Protein AF-A0A1Y1XXK7-F1 (afdb_monomer_lite)

Secondary structure (DSSP, 8-state):
---EE--STTT--EESSHHHHHHHHHHHTS----EE--STT---EESSHHHHHHHHHHHHH--

pLDDT: mean 94.04, std 8.4, range [54.22, 97.94]

Radius of gyration: 15.14 Å; chains: 1; bounding box: 36×23×42 Å

Structure (mmCIF, N/CA/C/O backbone):
data_AF-A0A1Y1XXK7-F1
#
_entry.id   AF-A0A1Y1XXK7-F1
#
loop_
_atom_site.group_PDB
_atom_site.id
_atom_site.type_symbol
_atom_site.label_atom_id
_atom_site.label_alt_id
_atom_site.label_comp_id
_atom_site.label_asym_id
_atom_site.label_entity_id
_atom_site.label_seq_id
_atom_site.pdbx_PDB_ins_code
_atom_site.Cartn_x
_atom_site.Cartn_y
_atom_site.Cartn_z
_atom_site.occupancy
_atom_site.B_iso_or_equiv
_atom_site.auth_seq_id
_atom_site.auth_comp_id
_atom_site.auth_asym_id
_atom_site.auth_atom_id
_atom_site.pdbx_PDB_model_num
ATOM 1 N N . SER A 1 1 ? -22.367 -5.999 14.504 1.00 75.06 1 SER A N 1
ATOM 2 C CA . SER A 1 1 ? -21.292 -6.294 13.533 1.00 75.06 1 SER A CA 1
ATOM 3 C C . SER A 1 1 ? -19.967 -5.783 14.057 1.00 75.06 1 SER A C 1
ATOM 5 O O . SER A 1 1 ? -19.895 -4.612 14.402 1.00 75.06 1 SER A O 1
ATOM 7 N N . LYS A 1 2 ? -18.940 -6.634 14.152 1.00 85.31 2 LYS A N 1
ATOM 8 C CA . LYS A 1 2 ? -17.597 -6.208 14.576 1.00 85.31 2 LYS A CA 1
ATOM 9 C C . LYS A 1 2 ? -16.919 -5.427 13.444 1.00 85.31 2 LYS A C 1
ATOM 11 O O . LYS A 1 2 ? -16.956 -5.862 12.295 1.00 85.31 2 LYS A O 1
ATOM 16 N N . THR A 1 3 ? -16.319 -4.289 13.766 1.00 94.94 3 THR A N 1
ATOM 17 C CA . THR A 1 3 ? -15.522 -3.465 12.844 1.00 94.94 3 THR A CA 1
ATOM 18 C C . THR A 1 3 ? -14.050 -3.482 13.248 1.00 94.94 3 THR A C 1
ATOM 20 O O . THR A 1 3 ? -13.720 -3.793 14.389 1.00 94.94 3 THR A O 1
ATOM 23 N N . PHE A 1 4 ? -13.165 -3.141 12.313 1.00 96.75 4 PHE A N 1
ATOM 24 C CA . PHE A 1 4 ? -11.716 -3.103 12.505 1.00 96.75 4 PHE A CA 1
ATOM 25 C C . PHE A 1 4 ? -11.207 -1.697 12.182 1.00 96.75 4 PHE A C 1
ATOM 27 O O . PHE A 1 4 ? -11.373 -1.240 11.052 1.00 96.75 4 PHE A O 1
ATOM 34 N N . PHE A 1 5 ? -10.627 -1.000 13.155 1.00 96.88 5 PHE A N 1
ATOM 35 C CA . PHE A 1 5 ? -10.106 0.358 12.987 1.00 96.88 5 PHE A CA 1
ATOM 36 C C . PHE A 1 5 ? -8.592 0.347 12.779 1.00 96.88 5 PHE A C 1
ATOM 38 O O . PHE A 1 5 ? -7.892 -0.547 13.247 1.00 96.88 5 PHE A O 1
ATOM 45 N N . CYS A 1 6 ? -8.089 1.327 12.035 1.00 97.94 6 CYS A N 1
ATOM 46 C CA . CYS A 1 6 ? -6.660 1.552 11.906 1.00 97.94 6 CYS A CA 1
ATOM 47 C C . CYS A 1 6 ? -6.135 2.273 13.146 1.00 97.94 6 CYS A C 1
ATOM 49 O O . CYS A 1 6 ? -6.579 3.376 13.451 1.00 97.94 6 CYS A O 1
ATOM 51 N N . GLU A 1 7 ? -5.178 1.649 13.826 1.00 96.75 7 GLU A N 1
ATOM 52 C CA . GLU A 1 7 ? -4.577 2.156 15.065 1.00 96.75 7 GLU A CA 1
ATOM 53 C C . GLU A 1 7 ? -3.457 3.178 14.822 1.00 96.75 7 GLU A C 1
ATOM 55 O O . GLU A 1 7 ? -2.958 3.786 15.765 1.00 96.75 7 GLU A O 1
ATOM 60 N N . TYR A 1 8 ? -3.064 3.410 13.563 1.00 97.50 8 TYR A N 1
ATOM 61 C CA . TYR A 1 8 ? -2.105 4.465 13.246 1.00 97.50 8 TYR A CA 1
ATOM 62 C C . TYR A 1 8 ? -2.682 5.836 13.595 1.00 97.50 8 TYR A C 1
ATOM 64 O O . TYR A 1 8 ? -3.781 6.197 13.157 1.00 97.50 8 TYR A O 1
ATOM 72 N N . ASN A 1 9 ? -1.898 6.608 14.349 1.00 96.94 9 ASN A N 1
ATOM 73 C CA . ASN A 1 9 ? -2.292 7.927 14.819 1.00 96.94 9 ASN A CA 1
ATOM 74 C C . ASN A 1 9 ? -2.719 8.828 13.646 1.00 96.94 9 ASN A C 1
ATOM 76 O O . ASN A 1 9 ? -2.002 8.949 12.652 1.00 96.94 9 ASN A O 1
ATOM 80 N N . GLY A 1 10 ? -3.908 9.425 13.749 1.00 96.50 10 GLY A N 1
ATOM 81 C CA . GLY A 1 10 ? -4.476 10.298 12.717 1.00 96.50 10 GLY A CA 1
ATOM 82 C C . GLY A 1 10 ? -5.053 9.601 11.474 1.00 96.50 10 GLY A C 1
ATOM 83 O O .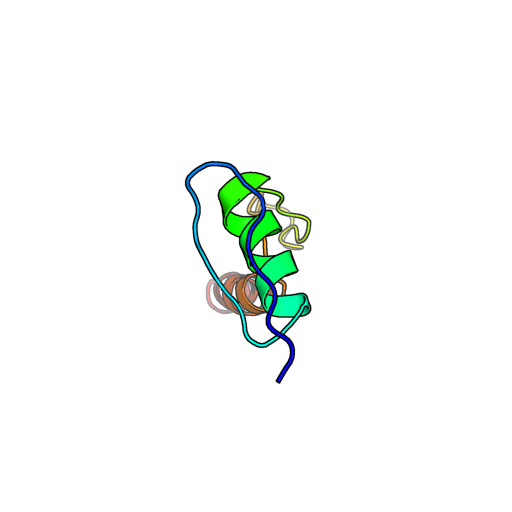 GLY A 1 10 ? -5.531 10.290 10.578 1.00 96.50 10 GLY A O 1
ATOM 84 N N . CYS A 1 11 ? -5.055 8.264 11.381 1.00 97.12 11 CYS A N 1
ATOM 85 C CA . CYS A 1 11 ? -5.583 7.577 10.196 1.00 97.12 11 CYS A CA 1
ATOM 86 C C . CYS A 1 11 ? -7.120 7.505 10.170 1.00 97.12 11 CYS A C 1
ATOM 88 O O . CYS A 1 11 ? -7.739 7.693 9.120 1.00 97.12 11 CYS A O 1
ATOM 90 N N . GLY A 1 12 ? -7.744 7.186 11.311 1.00 95.56 12 GLY A N 1
ATOM 91 C CA . GLY A 1 12 ? -9.205 7.184 11.492 1.00 95.56 12 GLY A CA 1
ATOM 92 C C . GLY A 1 12 ? -10.001 6.212 10.605 1.00 95.56 12 GLY A C 1
ATOM 93 O O . GLY A 1 12 ? -11.230 6.228 10.624 1.00 95.56 12 GLY A O 1
ATOM 94 N N . LYS A 1 13 ? -9.346 5.361 9.802 1.00 97.81 13 LYS A N 1
ATOM 95 C CA . LYS A 1 13 ? -10.036 4.461 8.866 1.00 97.81 13 LYS A CA 1
ATOM 96 C C . LYS A 1 13 ? -10.629 3.243 9.560 1.00 97.81 13 LYS A C 1
ATOM 98 O O . LYS A 1 13 ? -9.977 2.602 10.379 1.00 97.81 13 LYS A O 1
ATOM 103 N N . VAL A 1 14 ? -11.839 2.872 9.142 1.00 97.38 14 VAL A N 1
ATOM 104 C CA . VAL A 1 14 ? -12.585 1.718 9.660 1.00 97.38 14 VAL A CA 1
ATOM 105 C C . VAL A 1 14 ? -12.936 0.757 8.527 1.00 97.38 14 VAL A C 1
ATOM 107 O O . VAL A 1 14 ? -13.319 1.160 7.428 1.00 97.38 14 VAL A O 1
ATOM 110 N N . PHE A 1 15 ? -12.823 -0.537 8.803 1.00 97.44 15 PHE A N 1
ATOM 111 C CA . PHE A 1 15 ? -13.041 -1.621 7.859 1.00 97.44 15 PHE A CA 1
ATOM 112 C C . PHE A 1 15 ? -14.036 -2.636 8.419 1.00 97.44 15 PHE A C 1
ATOM 114 O O . PHE A 1 15 ? -14.058 -2.938 9.611 1.00 97.44 15 PHE A O 1
ATOM 121 N N . LYS A 1 16 ? -14.843 -3.219 7.528 1.00 96.56 16 LYS A N 1
ATOM 122 C CA . LYS A 1 16 ? -15.806 -4.277 7.881 1.00 96.56 16 LYS A CA 1
ATOM 123 C C . LYS A 1 16 ? -15.154 -5.648 8.084 1.00 96.56 16 LYS A C 1
ATOM 125 O O . LYS A 1 16 ? -15.796 -6.548 8.608 1.00 96.56 16 LYS A O 1
ATOM 130 N N . ARG A 1 17 ? -13.912 -5.827 7.624 1.00 96.44 17 ARG A N 1
ATOM 131 C CA . ARG A 1 17 ? -13.196 -7.106 7.657 1.00 96.44 17 ARG A CA 1
ATOM 132 C C . ARG A 1 17 ? -11.722 -6.914 8.008 1.00 96.44 17 ARG A C 1
ATOM 134 O O . ARG A 1 17 ? -11.119 -5.915 7.605 1.00 96.44 17 ARG A O 1
ATOM 141 N N . ALA A 1 18 ? -11.155 -7.874 8.734 1.00 96.50 18 ALA A N 1
ATOM 142 C CA . ALA A 1 18 ? -9.789 -7.805 9.249 1.00 96.50 18 ALA A CA 1
ATOM 143 C C . ALA A 1 18 ? -8.746 -7.788 8.124 1.00 96.50 18 ALA A C 1
ATOM 145 O O . ALA A 1 18 ? -7.777 -7.032 8.176 1.00 96.50 18 ALA A O 1
ATOM 146 N N . GLU A 1 19 ? -8.954 -8.569 7.061 1.00 95.75 19 GLU A N 1
ATOM 147 C CA . GLU A 1 19 ? -8.026 -8.635 5.933 1.00 95.75 19 GLU A CA 1
ATOM 148 C C . GLU A 1 19 ? -7.946 -7.308 5.168 1.00 95.75 19 GLU A C 1
ATOM 150 O O . GLU A 1 19 ? -6.888 -6.952 4.643 1.00 95.75 19 GLU A O 1
ATOM 155 N N . HIS A 1 20 ? -9.031 -6.527 5.156 1.00 96.88 20 HIS A N 1
ATOM 156 C CA . HIS A 1 20 ? -9.029 -5.190 4.572 1.00 96.88 20 HIS A CA 1
ATOM 157 C C . HIS A 1 20 ? -8.198 -4.208 5.402 1.00 96.88 20 HIS A C 1
ATOM 159 O O . HIS A 1 20 ? -7.426 -3.451 4.811 1.00 96.88 20 HIS A O 1
ATOM 165 N N . LEU A 1 21 ? -8.305 -4.257 6.737 1.00 97.75 21 LEU A N 1
ATOM 166 C CA . LEU A 1 21 ? -7.454 -3.466 7.628 1.00 97.75 21 LEU A CA 1
ATOM 167 C C . LEU A 1 21 ? -5.979 -3.854 7.456 1.00 97.75 21 LEU A C 1
ATOM 169 O O . LEU A 1 21 ? -5.137 -2.988 7.231 1.00 97.75 21 LEU A O 1
ATOM 173 N N . LYS A 1 22 ? -5.667 -5.156 7.469 1.00 96.69 22 LYS A N 1
ATOM 174 C CA . LYS A 1 22 ? -4.295 -5.652 7.281 1.00 96.69 22 LYS A CA 1
ATOM 175 C C . LYS A 1 22 ? -3.705 -5.190 5.946 1.00 96.69 22 LYS A C 1
ATOM 177 O O . LYS A 1 22 ? -2.570 -4.724 5.894 1.00 96.69 22 LYS A O 1
ATOM 182 N N . ARG A 1 23 ? -4.486 -5.267 4.860 1.00 96.88 23 ARG A N 1
ATOM 183 C CA . ARG A 1 23 ? -4.084 -4.747 3.545 1.00 96.88 23 ARG A CA 1
ATOM 184 C C . ARG A 1 23 ? -3.843 -3.241 3.586 1.00 96.88 23 ARG A C 1
ATOM 186 O O . ARG A 1 23 ? -2.853 -2.794 3.019 1.00 96.88 23 ARG A O 1
ATOM 193 N N . HIS A 1 24 ? -4.735 -2.481 4.220 1.00 97.06 24 HIS A N 1
ATOM 194 C CA . HIS A 1 24 ? -4.605 -1.034 4.354 1.00 97.06 24 HIS A CA 1
ATOM 195 C C . HIS A 1 24 ? -3.303 -0.656 5.066 1.00 97.06 24 HIS A C 1
ATOM 197 O O . HIS A 1 24 ? -2.509 0.075 4.475 1.00 97.06 24 HIS A O 1
ATOM 203 N N . ILE A 1 25 ? -3.053 -1.228 6.249 1.00 97.62 25 ILE A N 1
ATOM 204 C CA . ILE A 1 25 ? -1.823 -1.011 7.023 1.00 97.62 25 ILE A CA 1
ATOM 205 C C . ILE A 1 25 ? -0.597 -1.295 6.155 1.00 97.62 25 ILE A C 1
ATOM 207 O O . ILE A 1 25 ? 0.269 -0.432 6.009 1.00 97.62 25 ILE A O 1
ATOM 211 N N . ARG A 1 26 ? -0.583 -2.455 5.485 1.00 97.00 26 ARG A N 1
ATOM 212 C CA . ARG A 1 26 ? 0.516 -2.850 4.600 1.00 97.00 26 ARG A CA 1
ATOM 213 C C . ARG A 1 26 ? 0.755 -1.854 3.463 1.00 97.00 26 ARG A C 1
ATOM 215 O O . ARG A 1 26 ? 1.885 -1.529 3.128 1.00 97.00 26 ARG A O 1
ATOM 222 N N . SER A 1 27 ? -0.321 -1.385 2.836 1.00 96.44 27 SER A N 1
ATOM 223 C CA . SER A 1 27 ? -0.235 -0.529 1.651 1.00 96.44 27 SER A CA 1
ATOM 224 C C . SER A 1 27 ? 0.065 0.940 1.941 1.00 96.44 27 SER A C 1
ATOM 226 O O . SER A 1 27 ? 0.620 1.595 1.066 1.00 96.44 27 SER A O 1
ATOM 228 N N . ILE A 1 28 ? -0.331 1.452 3.111 1.00 96.50 28 ILE A N 1
ATOM 229 C CA . ILE A 1 28 ? -0.311 2.892 3.411 1.00 96.50 28 ILE A CA 1
ATOM 230 C C . ILE 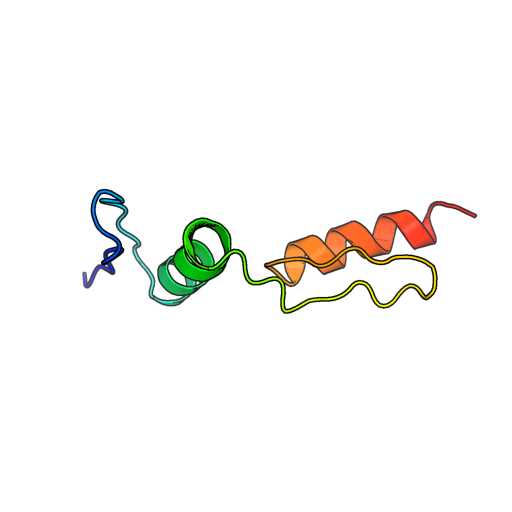A 1 28 ? 0.718 3.241 4.480 1.00 96.50 28 ILE A C 1
ATOM 232 O O . ILE A 1 28 ? 1.384 4.262 4.359 1.00 96.50 28 ILE A O 1
ATOM 236 N N . HIS A 1 29 ? 0.858 2.411 5.512 1.00 97.06 29 HIS A N 1
ATOM 237 C CA . HIS A 1 29 ? 1.660 2.767 6.679 1.00 97.06 29 HIS A CA 1
ATOM 238 C C . HIS A 1 29 ? 3.025 2.089 6.692 1.00 97.06 29 HIS A C 1
ATOM 240 O O . HIS A 1 29 ? 4.020 2.745 6.977 1.00 97.06 29 HIS A O 1
ATOM 246 N N . THR A 1 30 ? 3.099 0.801 6.344 1.00 96.31 30 THR A N 1
ATOM 247 C CA . THR A 1 30 ? 4.390 0.089 6.288 1.00 96.31 30 THR A CA 1
ATOM 248 C C . THR A 1 30 ? 5.038 0.148 4.910 1.00 96.31 30 THR A C 1
ATOM 250 O O . THR A 1 30 ? 6.230 -0.112 4.779 1.00 96.31 30 THR A O 1
ATOM 253 N N . LEU A 1 31 ? 4.247 0.459 3.873 1.00 95.81 31 LEU A N 1
ATOM 254 C CA . LEU A 1 31 ? 4.660 0.466 2.465 1.00 95.81 31 LEU A CA 1
ATOM 255 C C . LEU A 1 31 ? 5.290 -0.861 2.007 1.00 95.81 31 LEU A C 1
ATOM 257 O O . LEU A 1 31 ? 6.011 -0.913 1.007 1.00 95.81 31 LEU A O 1
ATOM 261 N N . GLU A 1 32 ? 4.995 -1.951 2.714 1.00 96.75 32 GLU A N 1
ATOM 262 C CA . GLU A 1 32 ? 5.586 -3.252 2.456 1.00 96.75 32 GLU A CA 1
ATOM 263 C C . GLU A 1 32 ? 5.054 -3.819 1.132 1.00 96.75 32 GLU A C 1
ATOM 265 O O . GLU A 1 32 ? 3.848 -3.841 0.842 1.00 96.75 32 GLU A O 1
ATOM 270 N N . LYS A 1 33 ? 5.981 -4.308 0.307 1.00 96.75 33 LYS A N 1
ATOM 271 C CA . LYS A 1 33 ? 5.699 -4.873 -1.016 1.00 96.75 33 LYS A CA 1
ATOM 272 C C . LYS A 1 33 ? 6.240 -6.304 -1.099 1.00 96.75 33 LYS A C 1
ATOM 274 O O . LYS A 1 33 ? 7.284 -6.534 -1.725 1.00 96.75 33 LYS A O 1
ATOM 279 N N . PRO A 1 34 ? 5.556 -7.271 -0.460 1.00 96.44 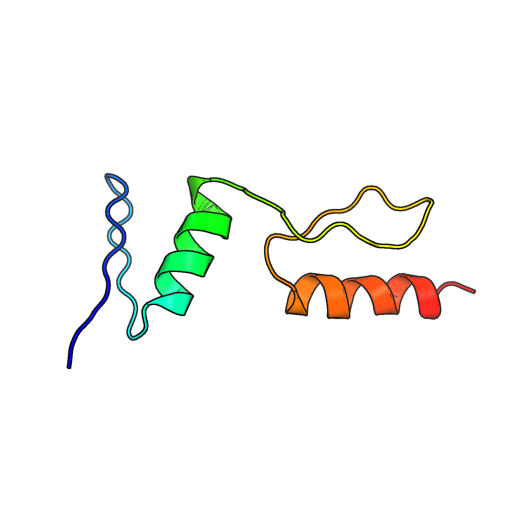34 PRO A N 1
ATOM 280 C CA . PRO A 1 34 ? 6.034 -8.647 -0.367 1.00 96.44 34 PRO A CA 1
ATOM 281 C C . PRO A 1 34 ? 5.924 -9.413 -1.690 1.00 96.44 34 PRO A C 1
ATOM 283 O O . PRO A 1 34 ? 6.480 -10.497 -1.795 1.00 96.44 34 PRO A O 1
ATOM 286 N N . PHE A 1 35 ? 5.243 -8.866 -2.702 1.00 97.56 35 PHE A N 1
ATOM 287 C CA . PHE A 1 35 ? 5.012 -9.537 -3.981 1.00 97.56 35 PHE A CA 1
ATOM 288 C C . PHE A 1 35 ? 5.941 -8.971 -5.071 1.00 97.56 35 PHE A C 1
ATOM 290 O O . PHE A 1 35 ? 5.568 -7.992 -5.728 1.00 97.56 35 PHE A O 1
ATOM 297 N N . PRO A 1 36 ? 7.161 -9.512 -5.256 1.00 97.75 36 PRO A N 1
ATOM 298 C CA . PRO A 1 36 ? 8.036 -9.111 -6.353 1.00 97.75 36 PRO A CA 1
ATOM 299 C C . PRO A 1 36 ? 7.496 -9.597 -7.701 1.00 97.75 36 PRO A C 1
ATOM 301 O O . PRO A 1 36 ? 6.863 -10.648 -7.793 1.00 97.75 36 PRO A O 1
ATOM 304 N N . CYS A 1 37 ? 7.751 -8.824 -8.757 1.00 97.88 37 CYS A N 1
ATOM 305 C CA . CYS A 1 37 ? 7.538 -9.290 -10.116 1.00 97.88 37 CYS A CA 1
ATOM 306 C C . CYS A 1 37 ? 8.486 -10.465 -10.404 1.00 97.88 37 CYS A C 1
ATOM 308 O O . CYS A 1 37 ? 9.679 -10.338 -10.146 1.00 97.88 37 CYS A O 1
ATOM 310 N N . PRO A 1 38 ? 7.992 -11.587 -10.953 1.00 95.81 38 PRO A N 1
ATOM 311 C CA . PRO A 1 38 ? 8.846 -12.716 -11.310 1.00 95.81 38 PRO A CA 1
ATOM 312 C C . PRO A 1 38 ? 9.634 -12.493 -12.612 1.00 95.81 38 PRO A C 1
ATOM 314 O O . PRO A 1 38 ? 10.435 -13.343 -12.984 1.00 95.81 38 PRO A O 1
ATOM 317 N N . HIS A 1 39 ? 9.392 -11.398 -13.343 1.00 95.50 39 HIS A N 1
ATOM 318 C CA . HIS A 1 39 ? 10.080 -11.132 -14.605 1.00 95.50 39 HIS A CA 1
ATOM 319 C C . HIS A 1 39 ? 11.534 -10.693 -14.340 1.00 95.50 39 HIS A C 1
ATOM 321 O O . HIS A 1 39 ? 11.714 -9.692 -13.646 1.00 95.50 39 HIS A O 1
ATOM 327 N N . PRO A 1 40 ? 12.562 -11.363 -14.904 1.00 93.56 40 PRO A N 1
ATOM 328 C CA . PRO A 1 40 ? 13.965 -11.163 -14.514 1.00 93.56 40 PRO A CA 1
ATOM 329 C C . PRO A 1 40 ? 14.479 -9.723 -14.627 1.00 93.56 40 PRO A C 1
ATOM 331 O O . PRO A 1 40 ? 15.230 -9.265 -13.774 1.00 93.56 40 PRO A O 1
ATOM 334 N N . SER A 1 41 ? 14.050 -8.983 -15.652 1.00 93.88 41 SER A N 1
ATOM 335 C CA . SER A 1 41 ? 14.429 -7.575 -15.848 1.00 93.88 41 SER A CA 1
ATOM 336 C C . SER A 1 41 ? 13.502 -6.576 -15.141 1.00 93.88 41 SER A C 1
ATOM 338 O O . SER A 1 41 ? 13.662 -5.365 -15.289 1.00 93.88 41 SER A O 1
ATOM 340 N N . CYS A 1 42 ? 12.506 -7.046 -14.384 1.00 96.56 42 CYS A N 1
ATOM 341 C CA . CYS A 1 42 ? 11.542 -6.190 -13.707 1.00 96.56 42 CYS A CA 1
ATOM 342 C C . CYS A 1 42 ? 11.782 -6.165 -12.197 1.00 96.56 42 CYS A C 1
ATOM 344 O O . CYS A 1 42 ? 11.545 -7.135 -11.487 1.00 96.56 42 CYS A O 1
ATOM 346 N N . THR A 1 43 ? 12.143 -4.998 -11.673 1.00 96.56 43 THR A N 1
ATOM 347 C CA . THR A 1 43 ? 12.374 -4.790 -10.234 1.00 96.56 43 THR A CA 1
ATOM 348 C C . THR A 1 43 ? 11.111 -4.373 -9.471 1.00 96.56 43 THR A C 1
ATOM 350 O O . THR A 1 43 ? 11.161 -4.078 -8.274 1.00 96.56 43 THR A O 1
ATOM 353 N N . LYS A 1 44 ? 9.948 -4.326 -10.140 1.00 97.25 44 LYS A N 1
ATOM 354 C CA . LYS A 1 44 ? 8.697 -3.860 -9.528 1.00 97.25 44 LYS A CA 1
ATOM 355 C C . LYS A 1 44 ? 8.216 -4.836 -8.457 1.00 97.25 44 LYS A C 1
ATOM 357 O O . LYS A 1 44 ? 8.167 -6.044 -8.664 1.00 97.25 44 LYS A O 1
ATOM 362 N N . ARG A 1 45 ? 7.785 -4.288 -7.320 1.00 97.81 45 ARG A N 1
ATOM 363 C CA . ARG A 1 45 ? 7.160 -5.029 -6.217 1.00 97.81 45 ARG A CA 1
ATOM 364 C C . ARG A 1 45 ? 5.790 -4.442 -5.905 1.00 97.81 45 ARG A C 1
ATOM 366 O O . ARG A 1 45 ? 5.576 -3.237 -6.052 1.00 97.81 45 ARG A O 1
ATOM 373 N N . PHE A 1 46 ? 4.879 -5.279 -5.425 1.00 97.56 46 PHE A N 1
ATOM 374 C CA . PHE A 1 46 ? 3.494 -4.915 -5.146 1.00 97.56 46 PHE A CA 1
ATOM 375 C C . PHE A 1 46 ? 3.126 -5.234 -3.700 1.00 97.56 46 PHE A C 1
ATOM 377 O O . PHE A 1 46 ? 3.605 -6.199 -3.108 1.00 97.56 46 PHE A O 1
ATOM 384 N N . SER A 1 47 ? 2.238 -4.419 -3.132 1.00 97.00 47 SER A N 1
ATOM 385 C CA . SER A 1 47 ? 1.662 -4.633 -1.800 1.00 97.00 47 SER A CA 1
ATOM 386 C C . SER A 1 47 ? 0.476 -5.602 -1.822 1.00 97.00 47 SER A C 1
ATOM 388 O O . SER A 1 47 ? -0.047 -5.968 -0.767 1.00 97.00 47 SER A O 1
ATOM 390 N N . ARG A 1 48 ? 0.016 -6.026 -3.007 1.00 96.62 48 ARG A N 1
ATOM 391 C CA . ARG A 1 48 ? -1.095 -6.969 -3.195 1.00 96.62 48 ARG A CA 1
ATOM 392 C C . ARG A 1 48 ? -0.823 -7.917 -4.364 1.00 96.62 48 ARG A C 1
ATOM 394 O O . ARG A 1 48 ? -0.244 -7.503 -5.368 1.00 96.62 48 ARG A O 1
ATOM 401 N N . SER A 1 49 ? -1.281 -9.160 -4.232 1.00 96.44 49 SER A N 1
ATOM 402 C CA . SER A 1 49 ? -1.116 -10.212 -5.240 1.00 96.44 49 SER A CA 1
ATOM 403 C C . SER A 1 49 ? -1.954 -9.973 -6.495 1.00 96.44 49 SER A C 1
ATOM 405 O O . SER A 1 49 ? -1.483 -10.226 -7.594 1.00 96.44 49 SER A O 1
ATOM 407 N N . ASP A 1 50 ? -3.165 -9.435 -6.365 1.00 96.19 50 ASP A N 1
ATOM 408 C CA . ASP A 1 50 ? -4.024 -9.105 -7.506 1.00 96.19 50 ASP A CA 1
ATOM 409 C C . ASP A 1 50 ? -3.417 -8.010 -8.394 1.00 96.19 50 ASP A C 1
ATOM 411 O O . ASP A 1 50 ? -3.429 -8.130 -9.620 1.00 96.19 50 ASP A O 1
ATOM 415 N N . ASN A 1 51 ? -2.789 -7.003 -7.782 1.00 97.12 51 ASN A N 1
ATOM 416 C CA . ASN A 1 51 ? -2.028 -5.986 -8.507 1.00 97.12 51 ASN A CA 1
ATOM 417 C C . ASN A 1 51 ? -0.816 -6.591 -9.238 1.00 97.12 51 ASN A C 1
ATOM 419 O O . ASN A 1 51 ? -0.574 -6.250 -10.395 1.00 97.12 51 ASN A O 1
ATOM 423 N N . LEU A 1 52 ? -0.078 -7.511 -8.601 1.00 97.62 52 LEU A N 1
ATOM 424 C CA . LEU A 1 52 ? 1.005 -8.247 -9.265 1.00 97.62 52 LEU A CA 1
ATOM 425 C C . LEU A 1 52 ? 0.464 -9.062 -10.452 1.00 97.62 52 LEU A C 1
ATOM 427 O O . LEU A 1 52 ? 1.011 -8.978 -11.548 1.00 97.62 52 LEU A O 1
ATOM 431 N N . ASN A 1 53 ? -0.632 -9.799 -10.258 1.00 96.31 53 ASN A N 1
ATOM 432 C CA . ASN A 1 53 ? -1.262 -10.615 -11.298 1.00 96.31 53 ASN A CA 1
ATOM 433 C C . ASN A 1 53 ? -1.720 -9.773 -12.493 1.00 96.31 53 ASN A C 1
ATOM 435 O O . ASN A 1 53 ? -1.672 -10.234 -13.633 1.00 96.31 53 ASN A O 1
ATOM 439 N N . GLN A 1 54 ? -2.165 -8.537 -12.254 1.00 96.19 54 GLN A N 1
ATOM 440 C CA . GLN A 1 54 ? -2.437 -7.584 -13.324 1.00 96.19 54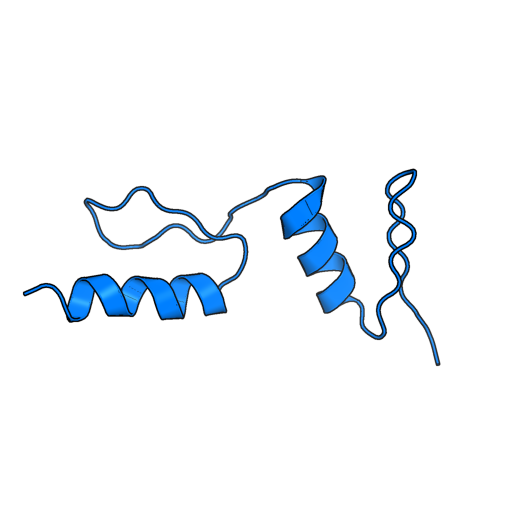 GLN A CA 1
ATOM 441 C C . GLN A 1 54 ? -1.165 -7.129 -14.025 1.00 96.19 54 GLN A C 1
ATOM 443 O O . GLN A 1 54 ? -1.105 -7.147 -15.252 1.00 96.19 54 GLN A O 1
ATOM 448 N N . HIS A 1 55 ? -0.143 -6.768 -13.258 1.00 96.25 55 HIS A N 1
ATOM 449 C CA . HIS A 1 55 ? 1.117 -6.292 -13.799 1.00 96.25 55 HIS A CA 1
ATOM 450 C C . HIS A 1 55 ? 1.834 -7.330 -14.675 1.00 96.25 55 HIS A C 1
ATOM 452 O O . HIS A 1 55 ? 2.343 -6.982 -15.736 1.00 96.25 55 HIS A O 1
ATOM 458 N N . VAL A 1 56 ? 1.856 -8.608 -14.296 1.00 95.50 56 VAL A N 1
ATOM 459 C CA . VAL A 1 56 ? 2.563 -9.630 -15.093 1.00 95.50 56 VAL A CA 1
ATOM 460 C C . VAL A 1 56 ? 1.957 -9.843 -16.482 1.00 95.50 56 VAL A C 1
ATOM 462 O O . VAL A 1 56 ? 2.643 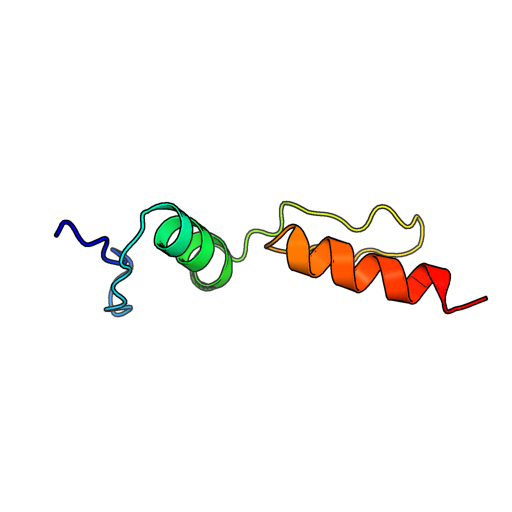-10.333 -17.374 1.00 95.50 56 VAL A O 1
ATOM 465 N N . ARG A 1 57 ? 0.697 -9.442 -16.703 1.00 94.44 57 ARG A N 1
ATOM 466 C CA . ARG A 1 57 ? 0.088 -9.468 -18.041 1.00 94.44 57 ARG A CA 1
ATOM 467 C C . ARG A 1 57 ? 0.749 -8.480 -18.996 1.00 94.44 57 ARG A C 1
ATOM 469 O O . ARG A 1 57 ? 0.778 -8.744 -20.190 1.00 94.44 57 ARG A O 1
ATOM 476 N N . VAL A 1 58 ? 1.316 -7.387 -18.483 1.00 93.31 58 VAL A N 1
ATOM 477 C CA . VAL A 1 58 ? 1.964 -6.369 -19.319 1.00 93.31 58 VAL A CA 1
ATOM 478 C C . VAL A 1 58 ? 3.205 -6.956 -20.004 1.00 93.31 58 VAL A C 1
ATOM 480 O O . VAL A 1 58 ? 3.392 -6.738 -21.191 1.00 93.31 58 VAL A O 1
ATOM 483 N N . HIS A 1 59 ? 3.967 -7.800 -19.296 1.00 92.06 59 HIS A N 1
ATOM 484 C CA . HIS A 1 59 ? 5.149 -8.489 -19.842 1.00 92.06 59 HIS A CA 1
ATOM 485 C C . HIS A 1 59 ? 4.812 -9.545 -20.899 1.00 92.06 59 HIS A C 1
ATOM 487 O O . HIS A 1 59 ? 5.627 -9.838 -21.761 1.00 92.06 59 HIS A O 1
ATOM 493 N N . ARG A 1 60 ? 3.614 -10.141 -20.843 1.00 83.44 60 ARG A N 1
ATOM 494 C CA . ARG A 1 60 ? 3.167 -11.122 -21.849 1.00 83.44 60 ARG A CA 1
ATOM 495 C C . ARG A 1 60 ? 2.712 -10.467 -23.152 1.00 83.44 60 ARG A C 1
ATOM 497 O O . ARG A 1 60 ? 2.758 -11.109 -24.196 1.00 83.44 60 ARG A O 1
ATOM 504 N N . ASN A 1 61 ? 2.255 -9.220 -23.067 1.00 67.69 61 ASN A N 1
ATOM 505 C CA . ASN A 1 61 ? 1.724 -8.460 -24.196 1.00 67.69 61 ASN A CA 1
ATOM 506 C C . ASN A 1 61 ? 2.793 -7.589 -24.874 1.00 67.69 61 ASN A C 1
ATOM 508 O O . ASN A 1 61 ? 2.563 -7.113 -25.980 1.00 67.69 61 ASN A O 1
ATOM 512 N N . SER A 1 62 ? 3.950 -7.394 -24.236 1.00 59.44 62 SER A N 1
ATOM 513 C CA . SER A 1 62 ? 5.157 -6.845 -24.852 1.00 59.44 62 SER A CA 1
ATOM 514 C C . SER A 1 62 ? 5.993 -7.989 -25.437 1.00 59.44 62 SER A C 1
ATOM 516 O O . SER A 1 62 ? 6.925 -8.467 -24.790 1.00 59.44 62 SER A O 1
ATOM 518 N N . ARG A 1 63 ? 5.600 -8.490 -26.610 1.00 54.22 63 ARG A N 1
ATOM 519 C CA . ARG A 1 63 ? 6.528 -9.226 -27.479 1.00 54.22 63 ARG A CA 1
ATOM 520 C C . ARG A 1 63 ? 7.343 -8.233 -28.288 1.00 54.22 63 ARG A C 1
ATOM 522 O O . ARG A 1 63 ? 6.745 -7.208 -28.681 1.00 54.22 63 ARG A O 1
#

Foldseek 3Di:
DDKDAAPPPPPGDIGPDPVVNVLCCQVPPVVDFPAAAPPP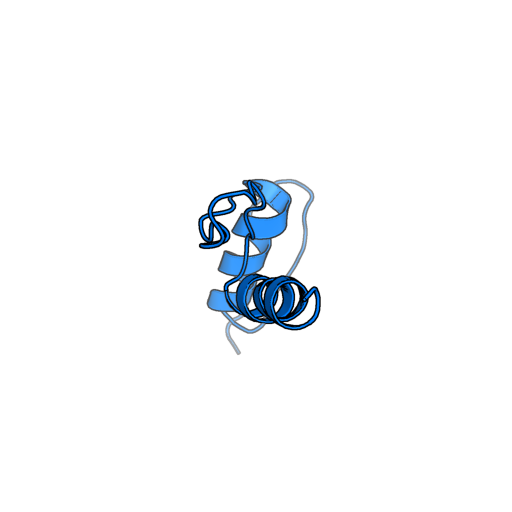PGRDGHSDPVVSVVVNVVVVVPD

InterPro domains:
  IPR013087 Zinc finger C2H2-type [PF00096] (4-29)
  IPR013087 Zinc finger C2H2-type [PF00096] (35-59)
  IPR013087 Zinc finger C2H2-type [PS00028] (6-29)
  IPR013087 Zinc finger C2H2-type [PS00028] (37-59)
  IPR013087 Zinc finger C2H2-type [PS50157] (4-34)
  IPR013087 Zinc finger C2H2-type [PS50157] (35-63)
  IPR013087 Zinc finger C2H2-type [SM00355] (4-29)
  IPR013087 Zinc finger C2H2-type [SM00355] (35-59)
  IPR036236 Zinc finger C2H2 superfamily [SSF57667] (3-59)

Sequence (63 aa):
SKTFFCEYNGCGKVFKRAEHLKRHIRSIHTLEKPFPCPHPSCTKRFSRSDNLNQHVRVHRNSR

Organism: NCBI:txid1314790